Protein AF-A0A8J7VN59-F1 (afdb_monomer_lite)

Sequence (73 aa):
LRAEALGDHASLSTTLLTRLEIEALAKGAQLVTTEKDATRLPSAFRDRVLSLPVRLHFDDPAPLEAALDRLGL

Radius of gyration: 17.92 Å; chains: 1; bounding box: 44×22×44 Å

Structure (mmCIF, N/CA/C/O backbone):
data_AF-A0A8J7VN59-F1
#
_entry.id   AF-A0A8J7VN59-F1
#
loop_
_atom_site.group_PDB
_atom_site.id
_atom_site.type_symbol
_atom_site.label_atom_id
_atom_site.label_alt_id
_atom_site.label_comp_id
_atom_site.label_asym_id
_atom_site.label_entity_id
_atom_site.label_seq_id
_atom_site.pdbx_PDB_ins_code
_atom_site.Cartn_x
_atom_site.Cartn_y
_atom_site.Cartn_z
_atom_site.occupancy
_atom_site.B_iso_or_equiv
_atom_site.auth_seq_id
_atom_site.auth_comp_id
_atom_site.auth_asym_id
_atom_site.auth_atom_id
_atom_site.pdbx_PDB_model_num
ATOM 1 N N . LEU A 1 1 ? -15.911 6.465 -2.049 1.00 83.69 1 LEU A N 1
ATOM 2 C CA . LEU A 1 1 ? -14.576 6.001 -1.608 1.00 83.69 1 LEU A CA 1
ATOM 3 C C . LEU A 1 1 ? -14.094 6.914 -0.484 1.00 83.69 1 LEU A C 1
ATOM 5 O O . LEU A 1 1 ? -14.158 8.123 -0.658 1.00 83.69 1 LEU A O 1
ATOM 9 N N . ARG A 1 2 ? -13.672 6.365 0.662 1.00 95.19 2 ARG A N 1
ATOM 10 C CA . ARG A 1 2 ? -13.007 7.115 1.744 1.00 95.19 2 ARG A CA 1
ATOM 11 C C . ARG A 1 2 ? -11.503 6.889 1.614 1.00 95.19 2 ARG A C 1
ATOM 13 O O . ARG A 1 2 ? -11.089 5.741 1.518 1.00 95.19 2 ARG A O 1
ATOM 20 N N . ALA A 1 3 ? -10.717 7.961 1.614 1.00 95.44 3 ALA A N 1
ATOM 21 C CA . ALA A 1 3 ? -9.262 7.906 1.471 1.00 95.44 3 ALA A CA 1
ATOM 22 C C . ALA A 1 3 ? -8.591 8.819 2.502 1.00 95.44 3 ALA A C 1
ATOM 24 O O . ALA A 1 3 ? -9.108 9.905 2.767 1.00 95.44 3 ALA A O 1
ATOM 25 N N . GLU A 1 4 ? -7.464 8.382 3.065 1.00 95.44 4 GLU A N 1
ATOM 26 C CA . GLU A 1 4 ? -6.598 9.163 3.955 1.00 95.44 4 GLU A CA 1
ATOM 27 C C . GLU A 1 4 ? -5.303 9.483 3.204 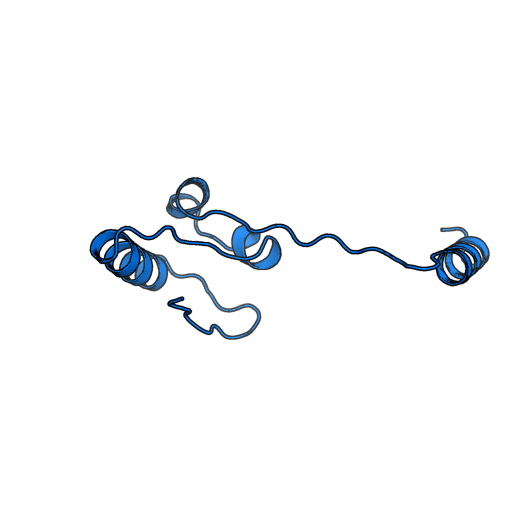1.00 95.44 4 GLU A C 1
ATOM 29 O O . GLU A 1 4 ? -4.570 8.571 2.824 1.00 95.44 4 GLU A O 1
ATOM 34 N N . ALA A 1 5 ? -5.027 10.767 2.973 1.00 95.19 5 ALA A N 1
ATOM 35 C CA . ALA A 1 5 ? -3.772 11.188 2.364 1.00 95.19 5 ALA A CA 1
ATOM 36 C C . ALA A 1 5 ? -2.658 11.178 3.416 1.00 95.19 5 ALA A C 1
ATOM 38 O O . A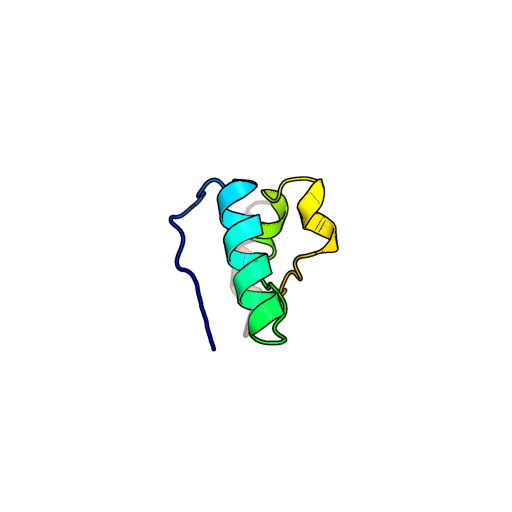LA A 1 5 ? -2.806 11.761 4.490 1.00 95.19 5 ALA A O 1
ATOM 39 N N . LEU A 1 6 ? -1.539 10.535 3.095 1.00 94.81 6 LEU A N 1
ATOM 40 C CA . LEU A 1 6 ? -0.347 10.499 3.935 1.00 94.81 6 LEU A CA 1
ATOM 41 C C . LEU A 1 6 ? 0.818 11.150 3.194 1.00 94.81 6 LEU A C 1
ATOM 43 O O . LEU A 1 6 ? 0.871 11.134 1.964 1.00 94.81 6 LEU A O 1
ATOM 47 N N . GLY A 1 7 ? 1.750 11.723 3.954 1.00 95.00 7 GLY A N 1
ATOM 48 C CA . GLY A 1 7 ? 3.005 12.209 3.394 1.00 95.00 7 GLY A CA 1
ATOM 49 C C . GLY A 1 7 ? 3.813 11.072 2.771 1.00 95.00 7 GLY A C 1
ATOM 50 O O . GLY A 1 7 ? 3.635 9.895 3.103 1.00 95.00 7 GLY A O 1
ATOM 51 N N . ASP A 1 8 ? 4.733 11.423 1.879 1.00 92.62 8 ASP A N 1
ATOM 52 C CA . ASP A 1 8 ? 5.653 10.427 1.351 1.00 92.62 8 ASP A CA 1
ATOM 53 C C . ASP A 1 8 ? 6.538 9.871 2.474 1.00 92.62 8 ASP A C 1
ATOM 55 O O . ASP A 1 8 ? 6.894 10.582 3.415 1.00 92.62 8 ASP A O 1
ATOM 59 N N . HIS A 1 9 ? 6.821 8.570 2.413 1.00 92.56 9 HIS A N 1
ATOM 60 C CA . HIS A 1 9 ? 7.516 7.828 3.472 1.00 92.56 9 HIS A CA 1
ATOM 61 C C . HIS A 1 9 ? 6.917 7.992 4.885 1.00 92.56 9 HIS A C 1
ATOM 63 O O . HIS A 1 9 ? 7.597 7.716 5.872 1.00 92.56 9 HIS A O 1
ATOM 69 N N . ALA A 1 10 ? 5.648 8.399 5.011 1.00 93.31 10 ALA A N 1
ATOM 70 C CA . ALA A 1 10 ? 5.032 8.613 6.314 1.00 93.31 10 ALA A CA 1
ATOM 71 C C . ALA A 1 10 ? 5.080 7.355 7.196 1.00 93.31 10 ALA A C 1
ATOM 73 O O . ALA A 1 10 ? 4.887 6.224 6.728 1.00 93.31 10 ALA A O 1
ATOM 74 N N . SER A 1 11 ? 5.294 7.580 8.494 1.00 94.12 11 SER A N 1
ATOM 75 C CA . SER A 1 11 ? 5.256 6.545 9.524 1.00 94.12 11 SER A CA 1
ATOM 76 C C . SER A 1 11 ? 3.831 6.032 9.725 1.00 94.12 11 SER A C 1
ATOM 78 O O . SER A 1 11 ? 2.945 6.770 10.160 1.00 94.12 11 SER A O 1
ATOM 80 N N . LEU A 1 12 ? 3.617 4.741 9.470 1.00 95.62 12 LEU A N 1
ATOM 81 C CA . LEU A 1 12 ? 2.334 4.067 9.673 1.00 95.62 12 LEU A CA 1
ATOM 82 C C . LEU A 1 12 ? 2.214 3.582 11.122 1.00 95.62 12 LEU A C 1
ATOM 84 O O . LEU A 1 12 ? 2.354 2.396 11.415 1.00 95.62 12 LEU A O 1
ATOM 88 N N . SER A 1 13 ? 2.015 4.521 12.049 1.00 95.69 13 SER A N 1
ATOM 89 C CA . SER A 1 13 ? 1.915 4.192 13.473 1.00 95.69 13 SER A CA 1
ATOM 90 C C . SER A 1 13 ? 0.706 3.299 13.765 1.00 95.69 13 SER A C 1
ATOM 92 O O . SER A 1 13 ? -0.351 3.426 13.144 1.00 95.69 13 SER A O 1
ATOM 94 N N . THR A 1 14 ? 0.836 2.430 14.770 1.00 96.31 14 THR A N 1
ATOM 95 C CA . THR A 1 14 ? -0.265 1.587 15.262 1.00 96.31 14 THR A CA 1
ATOM 96 C C . THR A 1 14 ? -1.501 2.427 15.584 1.00 96.31 14 THR A C 1
ATOM 98 O O . THR A 1 14 ? -2.599 2.065 15.190 1.00 96.31 14 THR A O 1
ATOM 101 N N . THR A 1 15 ? -1.334 3.591 16.222 1.00 97.06 15 THR A N 1
ATOM 102 C CA . THR A 1 15 ? -2.445 4.491 16.569 1.00 97.06 15 THR A CA 1
ATOM 103 C C . THR A 1 15 ? -3.207 4.984 15.340 1.00 97.06 15 THR A C 1
ATOM 105 O O . THR A 1 15 ? -4.439 4.972 15.336 1.00 97.06 15 THR A O 1
ATOM 108 N N . LEU A 1 16 ? -2.492 5.397 14.286 1.00 96.56 16 LEU A N 1
ATOM 109 C CA . LEU A 1 16 ? -3.106 5.821 13.027 1.00 96.56 16 LEU A CA 1
ATOM 110 C C . LEU A 1 16 ? -3.888 4.669 12.392 1.00 96.56 16 LEU A C 1
ATOM 112 O O . LEU A 1 16 ? -5.050 4.843 12.026 1.00 96.56 16 LEU A O 1
ATOM 116 N N . LEU A 1 17 ? -3.259 3.499 12.283 1.00 97.50 17 LEU A N 1
ATOM 117 C CA . LEU A 1 17 ? -3.857 2.336 11.631 1.00 97.50 17 LEU A CA 1
ATOM 118 C C . LEU A 1 17 ? -5.074 1.812 12.398 1.00 97.50 17 LEU A C 1
ATOM 120 O O . LEU A 1 17 ? -6.092 1.545 11.772 1.00 97.50 17 LEU A O 1
ATOM 124 N N . THR A 1 18 ? -5.026 1.761 13.733 1.00 97.69 18 THR A N 1
ATOM 125 C CA . THR A 1 18 ? -6.180 1.388 14.567 1.00 97.69 18 THR A CA 1
ATOM 126 C C . THR A 1 18 ? -7.352 2.343 14.348 1.00 97.69 18 THR A C 1
ATOM 128 O O . THR A 1 18 ? -8.489 1.903 14.196 1.00 97.69 18 THR A O 1
ATOM 131 N N . ARG A 1 19 ? -7.098 3.658 14.287 1.00 97.69 19 ARG A N 1
ATOM 132 C CA . ARG A 1 19 ? -8.152 4.649 14.011 1.00 97.69 19 ARG A CA 1
ATOM 133 C C . ARG A 1 19 ? -8.803 4.399 12.648 1.00 97.69 19 ARG A C 1
ATOM 135 O O . ARG A 1 19 ? -10.027 4.424 12.545 1.00 97.69 19 ARG A O 1
ATOM 142 N N . LEU A 1 20 ? -7.991 4.169 11.616 1.00 97.56 20 LEU A N 1
ATOM 143 C CA . LEU A 1 20 ? -8.481 3.899 10.261 1.00 97.56 20 LEU A CA 1
ATOM 144 C C . LEU A 1 20 ? -9.234 2.564 10.181 1.00 97.56 20 LEU A C 1
ATOM 146 O O . LEU A 1 20 ? -10.260 2.491 9.514 1.00 97.56 20 LEU A O 1
ATOM 150 N N . GLU A 1 21 ? -8.767 1.531 10.879 1.00 97.25 21 GLU A N 1
ATOM 151 C CA . GLU A 1 21 ? -9.420 0.220 10.946 1.00 97.25 21 GLU A CA 1
ATOM 152 C C . GLU A 1 21 ? -10.796 0.306 11.614 1.00 97.25 21 GLU A C 1
ATOM 154 O O . GLU A 1 21 ? -11.763 -0.232 11.082 1.00 97.25 21 GLU A O 1
ATOM 159 N N . ILE A 1 22 ? -10.921 1.044 12.723 1.00 98.00 22 ILE A N 1
ATOM 160 C CA . ILE A 1 22 ? -12.215 1.288 13.381 1.00 98.00 22 ILE A CA 1
ATOM 161 C C . ILE A 1 22 ? -13.177 2.009 12.429 1.00 98.00 22 ILE A C 1
ATOM 163 O O . ILE A 1 22 ? -14.343 1.628 12.322 1.00 98.00 22 ILE A O 1
ATOM 167 N N . GLU A 1 23 ? -12.698 3.029 11.711 1.00 97.88 23 GLU A N 1
ATOM 168 C CA . GLU A 1 23 ? -13.517 3.734 10.721 1.00 97.88 23 GLU A CA 1
ATOM 169 C C . GLU A 1 23 ? -13.952 2.802 9.580 1.00 97.88 23 GLU A C 1
ATOM 171 O O . GLU A 1 23 ? -15.101 2.864 9.135 1.00 97.88 23 GLU A O 1
ATOM 176 N N . ALA A 1 24 ? -13.052 1.932 9.116 1.00 97.81 24 ALA A N 1
ATOM 177 C CA . ALA A 1 24 ? -13.339 0.961 8.071 1.00 97.81 24 ALA A CA 1
ATOM 178 C C . ALA A 1 24 ? -14.392 -0.058 8.535 1.00 97.81 24 ALA A C 1
ATOM 180 O O . ALA A 1 24 ? -15.396 -0.241 7.847 1.00 97.81 24 ALA A O 1
ATOM 181 N N . LEU A 1 25 ? -14.238 -0.625 9.736 1.00 97.12 25 LEU A N 1
ATOM 182 C CA . LEU A 1 25 ? -15.191 -1.563 10.337 1.00 97.12 25 LEU A CA 1
ATOM 183 C C . LEU A 1 25 ? -16.587 -0.951 10.482 1.00 97.12 25 LEU A C 1
ATOM 185 O O . LEU A 1 25 ? -17.570 -1.565 10.070 1.00 97.12 25 LEU A O 1
ATOM 189 N N . ALA A 1 26 ? -16.683 0.285 10.982 1.00 97.88 26 ALA A N 1
ATOM 190 C CA . ALA A 1 26 ? -17.959 0.996 11.111 1.00 97.88 26 ALA A CA 1
ATOM 191 C C . ALA A 1 26 ? -18.667 1.220 9.760 1.00 97.88 26 ALA A C 1
ATOM 193 O O . ALA A 1 26 ? -19.882 1.408 9.716 1.00 97.88 26 ALA A O 1
ATOM 194 N N . LYS A 1 27 ? -17.913 1.199 8.657 1.00 97.19 27 LYS A N 1
ATOM 195 C CA . LYS A 1 27 ? -18.410 1.374 7.287 1.00 97.19 27 LYS A CA 1
ATOM 196 C C . LYS A 1 27 ? -18.532 0.058 6.512 1.00 97.19 27 LYS A C 1
ATOM 198 O O . LYS A 1 27 ? -18.860 0.107 5.329 1.00 97.19 27 LYS A O 1
ATOM 203 N N . GLY A 1 28 ? -18.247 -1.091 7.133 1.00 97.19 28 GLY A N 1
ATOM 204 C CA . GLY A 1 28 ? -18.173 -2.380 6.434 1.00 97.19 28 GLY A CA 1
ATOM 205 C C . GLY A 1 28 ? -17.126 -2.390 5.313 1.00 97.19 28 GLY A C 1
ATOM 206 O O . GLY A 1 28 ? -17.326 -3.026 4.281 1.00 97.19 28 GLY A O 1
ATOM 207 N N . ALA A 1 29 ? -16.045 -1.627 5.479 1.00 97.25 29 ALA A N 1
ATOM 208 C CA . ALA A 1 29 ? -14.989 -1.437 4.496 1.00 97.25 29 ALA A CA 1
ATOM 209 C C . ALA A 1 29 ? -13.695 -2.153 4.908 1.00 97.25 29 ALA A C 1
ATOM 211 O O . ALA A 1 29 ? -13.461 -2.440 6.080 1.00 97.25 29 ALA A O 1
ATOM 212 N N . GLN A 1 30 ? -12.829 -2.387 3.923 1.00 96.81 30 GLN A N 1
ATOM 213 C CA . GLN A 1 30 ? -11.514 -2.998 4.090 1.00 96.81 30 GLN A CA 1
ATOM 214 C C . GLN A 1 30 ? -10.425 -1.936 3.923 1.00 96.81 30 GLN A C 1
ATOM 216 O O . GLN A 1 30 ? -10.488 -1.113 3.007 1.00 96.81 30 GLN A O 1
ATOM 221 N N . LEU A 1 31 ? -9.404 -1.971 4.781 1.00 97.56 31 LEU A N 1
ATOM 222 C CA . LEU A 1 31 ? -8.204 -1.169 4.567 1.00 97.56 31 LEU A CA 1
ATOM 223 C C . LEU A 1 31 ? -7.442 -1.693 3.349 1.00 97.56 31 LEU A C 1
ATOM 225 O O . LEU A 1 31 ? -7.144 -2.888 3.261 1.00 97.56 31 LEU A O 1
ATOM 229 N N . VAL A 1 32 ? -7.111 -0.779 2.442 1.00 96.88 32 VAL A N 1
ATOM 230 C CA . VAL A 1 32 ? -6.333 -1.043 1.232 1.00 96.88 32 VAL A CA 1
ATOM 231 C C . VAL A 1 32 ? -5.204 -0.021 1.147 1.00 96.88 32 VAL A C 1
ATOM 233 O O . VAL A 1 32 ? -5.412 1.161 1.428 1.00 96.88 32 VAL A O 1
ATOM 236 N N . THR A 1 33 ? -4.011 -0.462 0.767 1.00 96.00 33 THR A N 1
ATOM 237 C CA . THR A 1 33 ? -2.846 0.402 0.545 1.00 96.00 33 THR A CA 1
ATOM 238 C C . THR A 1 33 ? -2.041 -0.061 -0.671 1.00 96.00 33 THR A C 1
ATOM 240 O O . THR A 1 33 ? -2.403 -1.032 -1.329 1.00 96.00 33 THR A O 1
ATOM 243 N N . THR A 1 34 ? -0.968 0.643 -1.012 1.00 94.38 34 THR A N 1
ATOM 244 C CA . THR A 1 34 ? -0.073 0.259 -2.114 1.00 94.38 34 THR A CA 1
ATOM 245 C C . THR A 1 34 ? 0.955 -0.781 -1.657 1.00 94.38 34 THR A C 1
ATOM 247 O O . THR A 1 34 ? 1.281 -0.857 -0.472 1.00 94.38 34 THR A O 1
ATOM 250 N N . GLU A 1 35 ? 1.540 -1.551 -2.584 1.00 94.38 35 GLU A N 1
ATOM 251 C CA . GLU A 1 35 ? 2.670 -2.450 -2.265 1.00 94.38 35 GLU A CA 1
ATOM 252 C C . GLU A 1 35 ? 3.840 -1.681 -1.616 1.00 94.38 35 GLU A C 1
ATOM 254 O O . GLU A 1 35 ? 4.448 -2.169 -0.664 1.00 94.38 35 GLU A O 1
ATOM 259 N N . LYS A 1 36 ? 4.090 -0.435 -2.053 1.00 93.62 36 LYS A N 1
ATOM 260 C CA . LYS A 1 36 ? 5.111 0.459 -1.478 1.00 93.62 36 LYS A CA 1
ATOM 261 C C . LYS A 1 36 ? 4.904 0.665 0.021 1.00 93.62 36 LYS A C 1
ATOM 263 O O . LYS A 1 36 ? 5.843 0.539 0.807 1.00 93.62 36 LYS A O 1
ATOM 268 N N . ASP A 1 37 ? 3.685 1.003 0.423 1.00 94.94 37 ASP A N 1
ATOM 269 C CA . ASP A 1 37 ? 3.372 1.352 1.809 1.00 94.94 37 ASP A CA 1
ATOM 270 C C . ASP A 1 37 ? 3.179 0.118 2.693 1.00 94.94 37 ASP A C 1
ATOM 272 O O . ASP A 1 37 ? 3.521 0.159 3.876 1.00 94.94 37 ASP A O 1
ATOM 276 N N . ALA A 1 38 ? 2.748 -1.007 2.111 1.00 94.94 38 ALA A N 1
ATOM 277 C CA . ALA A 1 38 ? 2.628 -2.286 2.807 1.00 94.94 38 ALA A CA 1
ATOM 278 C C . ALA A 1 38 ? 3.953 -2.740 3.449 1.00 94.94 38 ALA A C 1
ATOM 280 O O . ALA A 1 38 ? 3.950 -3.278 4.557 1.00 94.94 38 ALA A O 1
ATOM 281 N N . THR A 1 39 ? 5.097 -2.451 2.813 1.00 94.12 39 THR A N 1
ATOM 282 C CA . THR A 1 39 ? 6.432 -2.770 3.363 1.00 94.12 39 THR A CA 1
ATOM 283 C C . THR A 1 39 ? 6.726 -2.092 4.705 1.00 94.12 39 THR A C 1
ATOM 285 O O . THR A 1 39 ? 7.519 -2.606 5.495 1.00 94.12 39 THR A O 1
ATOM 288 N N . ARG A 1 40 ? 6.067 -0.960 4.990 1.00 94.88 40 ARG A N 1
ATOM 289 C CA . ARG A 1 40 ? 6.255 -0.168 6.215 1.00 94.88 40 ARG A CA 1
ATOM 290 C C . ARG A 1 40 ? 5.213 -0.470 7.289 1.00 94.88 40 ARG A C 1
ATOM 292 O O . ARG A 1 40 ? 5.262 0.133 8.361 1.00 94.88 40 ARG A O 1
ATOM 299 N N . LEU A 1 41 ? 4.271 -1.381 7.029 1.00 96.38 41 LEU A N 1
ATOM 300 C CA . LEU A 1 41 ? 3.252 -1.743 8.009 1.00 96.38 41 LEU A CA 1
ATOM 301 C C . LEU A 1 41 ? 3.883 -2.426 9.234 1.00 96.38 41 LEU A C 1
ATOM 303 O O . LEU A 1 41 ? 4.697 -3.353 9.079 1.00 96.38 41 LEU A O 1
ATOM 307 N N . PRO A 1 42 ? 3.459 -2.044 10.456 1.00 96.12 42 PRO A N 1
ATOM 308 C CA . PRO A 1 42 ? 3.745 -2.817 11.657 1.00 96.12 42 PRO A CA 1
ATOM 309 C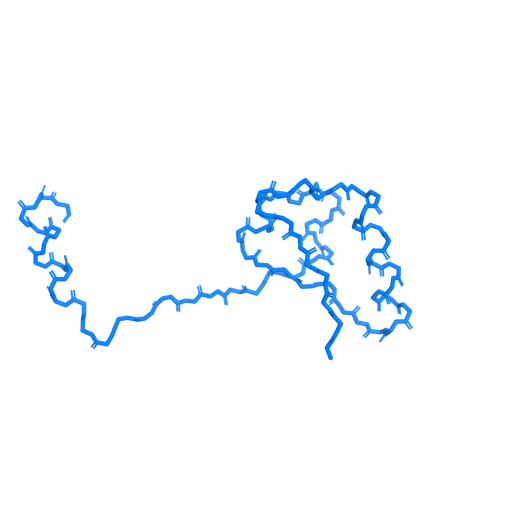 C . PRO A 1 42 ? 3.295 -4.268 11.478 1.00 96.12 42 PRO A C 1
ATOM 311 O O . PRO A 1 42 ? 2.263 -4.525 10.856 1.00 96.12 42 PRO A O 1
ATOM 314 N N . SER A 1 43 ? 4.035 -5.218 12.057 1.00 95.50 43 SER A N 1
ATOM 315 C CA . SER A 1 43 ? 3.753 -6.659 11.930 1.00 95.50 43 SER A CA 1
ATOM 316 C C . SER A 1 43 ? 2.294 -7.004 12.234 1.00 95.50 43 SER A C 1
ATOM 318 O O . SER A 1 43 ? 1.664 -7.716 11.461 1.00 95.50 43 SER A O 1
ATOM 320 N N . ALA A 1 44 ? 1.729 -6.408 13.287 1.00 94.94 44 ALA A N 1
ATOM 321 C CA . ALA A 1 44 ? 0.347 -6.617 13.709 1.00 94.94 44 ALA A CA 1
ATOM 322 C C . ALA A 1 44 ? -0.712 -6.207 12.667 1.00 94.94 44 ALA A C 1
ATOM 324 O O . ALA A 1 44 ? -1.874 -6.564 12.829 1.00 94.94 44 ALA A O 1
ATOM 325 N N . PHE A 1 45 ? -0.377 -5.422 11.641 1.00 96.31 45 PHE A N 1
ATOM 326 C CA . PHE A 1 45 ? -1.328 -4.941 10.628 1.00 96.31 45 PHE A CA 1
ATOM 327 C C . PHE A 1 45 ? -1.156 -5.582 9.250 1.00 96.31 45 PHE A C 1
ATOM 329 O O . PHE A 1 45 ? -2.003 -5.360 8.389 1.00 96.31 45 PHE A O 1
ATOM 336 N N . ARG A 1 46 ? -0.107 -6.382 9.025 1.00 94.94 46 ARG A N 1
ATOM 337 C CA . ARG A 1 46 ? 0.190 -6.934 7.691 1.00 94.94 46 ARG A CA 1
ATOM 338 C C . ARG A 1 46 ? -0.927 -7.826 7.153 1.00 94.94 46 ARG A C 1
ATOM 340 O O . ARG A 1 46 ? -1.279 -7.697 5.991 1.00 94.94 46 ARG A O 1
ATOM 347 N N . ASP A 1 47 ? -1.551 -8.623 8.015 1.00 94.25 47 ASP A N 1
ATOM 348 C CA . ASP A 1 47 ? -2.635 -9.534 7.617 1.00 94.25 47 ASP A CA 1
ATOM 349 C C . ASP A 1 47 ? -4.015 -8.853 7.576 1.00 94.25 47 ASP A C 1
ATOM 351 O O . ASP A 1 47 ? -5.016 -9.476 7.233 1.00 94.25 47 ASP A O 1
ATOM 355 N N . ARG A 1 48 ? -4.089 -7.567 7.950 1.00 94.88 48 ARG A N 1
ATOM 356 C CA . ARG A 1 48 ? -5.345 -6.808 8.093 1.00 94.88 48 ARG A CA 1
ATOM 357 C C . ARG A 1 48 ? -5.522 -5.721 7.038 1.00 94.88 48 ARG A C 1
ATOM 359 O O . ARG A 1 48 ? -6.581 -5.100 6.973 1.00 94.88 48 ARG A O 1
ATOM 366 N N . VAL A 1 49 ? -4.507 -5.482 6.210 1.00 96.88 49 VAL A N 1
ATOM 367 C CA . VAL A 1 49 ? -4.509 -4.457 5.161 1.00 96.88 49 VAL A CA 1
ATOM 368 C C . VAL A 1 49 ? -4.193 -5.120 3.827 1.00 96.88 49 VAL A C 1
ATOM 370 O O . VAL A 1 49 ? -3.149 -5.748 3.680 1.00 96.88 49 VAL A O 1
ATOM 373 N N . LEU A 1 50 ? -5.072 -4.956 2.839 1.00 97.12 50 LEU A N 1
ATOM 374 C CA . LEU A 1 50 ? -4.823 -5.472 1.495 1.00 97.12 50 LEU A CA 1
ATOM 375 C C . LEU A 1 50 ? -3.870 -4.541 0.741 1.00 97.12 50 LEU A C 1
ATOM 377 O O . LEU A 1 50 ? -4.060 -3.324 0.732 1.00 97.12 50 LEU A O 1
ATOM 381 N N . SER A 1 51 ? -2.872 -5.102 0.066 1.00 95.50 51 SER A N 1
ATOM 382 C CA . SER A 1 51 ? -2.078 -4.363 -0.913 1.00 95.50 51 SER A CA 1
ATOM 383 C C . SER A 1 51 ? -2.749 -4.432 -2.284 1.00 95.50 51 SER A C 1
ATOM 385 O O . SER A 1 51 ? -3.102 -5.507 -2.768 1.00 95.50 51 SER A O 1
ATOM 387 N N . LEU A 1 52 ? -2.930 -3.277 -2.921 1.00 94.31 52 LEU A N 1
ATOM 388 C CA . LEU A 1 52 ? -3.369 -3.185 -4.306 1.00 94.31 52 LEU A CA 1
ATO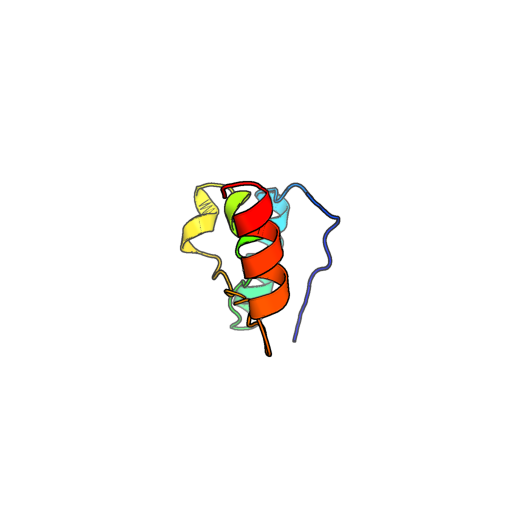M 389 C C . LEU A 1 52 ? -2.129 -3.128 -5.212 1.00 94.31 52 LEU A C 1
ATOM 391 O O . LEU A 1 52 ? -1.416 -2.117 -5.186 1.00 94.31 52 LEU A O 1
ATOM 395 N N . PRO A 1 53 ? -1.844 -4.190 -5.986 1.00 92.75 53 PRO A N 1
ATOM 396 C CA . PRO A 1 53 ? -0.712 -4.197 -6.895 1.00 92.75 53 PRO A CA 1
ATOM 397 C C . PRO A 1 53 ? -0.924 -3.253 -8.075 1.00 92.75 53 PRO A C 1
ATOM 399 O O . PRO A 1 53 ? -2.018 -3.162 -8.632 1.00 92.75 53 PRO A O 1
ATOM 402 N N . VAL A 1 54 ? 0.162 -2.615 -8.507 1.00 89.38 54 VAL A N 1
ATOM 403 C CA . VAL A 1 54 ? 0.222 -1.894 -9.784 1.00 89.38 54 VAL A CA 1
ATOM 404 C C . VAL A 1 54 ? 1.253 -2.592 -10.662 1.00 89.38 54 VAL A C 1
ATOM 406 O O . VAL A 1 54 ? 2.297 -3.042 -10.183 1.00 89.38 54 VAL A O 1
ATOM 409 N N . ARG A 1 55 ? 0.944 -2.749 -11.948 1.00 90.94 55 ARG A N 1
ATOM 410 C CA . ARG A 1 55 ? 1.840 -3.371 -12.926 1.00 90.94 55 ARG A CA 1
ATOM 411 C C . ARG A 1 55 ? 2.173 -2.350 -13.998 1.00 90.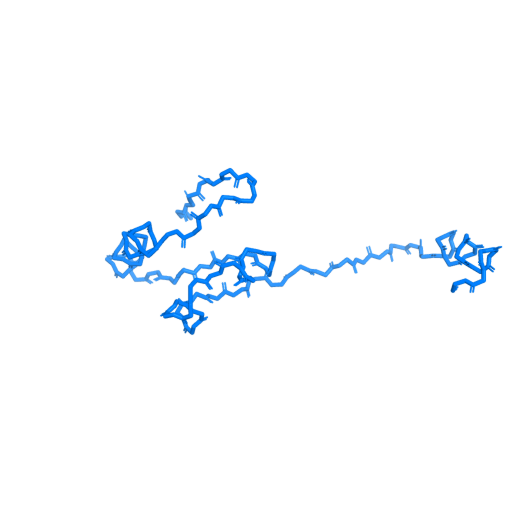94 55 ARG A C 1
ATOM 413 O O . ARG A 1 55 ? 1.275 -1.751 -14.579 1.00 90.94 55 ARG A O 1
ATOM 420 N N . LEU A 1 56 ? 3.468 -2.146 -14.213 1.00 91.81 56 LEU A N 1
ATOM 421 C CA . LEU A 1 56 ? 3.969 -1.352 -15.323 1.00 91.81 56 LEU A CA 1
ATOM 422 C C . LEU A 1 56 ? 3.818 -2.168 -16.609 1.00 91.81 56 LEU A C 1
ATOM 424 O O . LEU A 1 56 ? 4.201 -3.337 -16.643 1.00 91.81 56 LEU A O 1
ATOM 428 N N . HIS A 1 57 ? 3.272 -1.546 -17.647 1.00 95.62 57 HIS A N 1
ATOM 429 C CA . HIS A 1 57 ? 3.222 -2.096 -18.994 1.00 95.62 57 HIS A CA 1
ATOM 430 C C . HIS A 1 57 ? 3.827 -1.071 -19.948 1.00 95.62 57 HIS A C 1
ATOM 432 O O . HIS A 1 57 ? 3.485 0.109 -19.872 1.00 95.62 57 HIS A O 1
ATOM 438 N N . PHE A 1 58 ? 4.747 -1.519 -20.797 1.00 95.69 58 PHE A N 1
ATOM 439 C CA . PHE A 1 58 ? 5.304 -0.703 -21.867 1.00 95.69 58 PHE A CA 1
ATOM 440 C C . PHE A 1 58 ? 4.542 -1.011 -23.151 1.00 95.69 58 PHE A C 1
ATOM 442 O O . PHE A 1 58 ? 4.437 -2.179 -23.514 1.00 95.69 58 PHE A O 1
ATOM 449 N N . ASP A 1 59 ? 4.067 0.024 -23.843 1.00 97.12 59 ASP A N 1
ATOM 450 C CA . ASP A 1 59 ? 3.491 -0.140 -25.184 1.00 97.12 59 ASP A CA 1
ATOM 451 C C . ASP A 1 59 ? 4.565 -0.593 -26.190 1.00 97.12 59 ASP A C 1
ATOM 453 O O . ASP A 1 59 ? 4.303 -1.419 -27.059 1.00 97.12 59 ASP A O 1
ATOM 457 N N . ASP A 1 60 ? 5.792 -0.085 -26.030 1.00 97.25 60 ASP A N 1
ATOM 458 C CA . ASP A 1 60 ? 6.989 -0.536 -26.739 1.00 97.25 60 ASP A CA 1
ATOM 459 C C . ASP A 1 60 ? 8.207 -0.508 -25.789 1.00 97.25 60 ASP A C 1
ATOM 461 O O . ASP A 1 60 ? 8.691 0.576 -25.440 1.00 97.25 60 ASP A O 1
ATOM 465 N N . PRO A 1 61 ? 8.701 -1.670 -25.323 1.00 96.81 61 PRO A N 1
ATOM 466 C CA . PRO A 1 61 ? 9.878 -1.744 -24.461 1.00 96.81 61 PRO A CA 1
ATOM 467 C C . PRO A 1 61 ? 11.209 -1.675 -25.229 1.00 96.81 61 PRO A C 1
ATOM 469 O O . PRO A 1 61 ? 12.248 -1.467 -24.597 1.00 96.81 61 PRO A O 1
ATOM 472 N N . ALA A 1 62 ? 11.214 -1.801 -26.564 1.00 97.50 62 ALA A N 1
ATOM 473 C CA . ALA A 1 62 ? 12.441 -1.987 -27.346 1.00 97.50 62 ALA A CA 1
ATOM 474 C C . ALA A 1 62 ? 13.491 -0.868 -27.162 1.00 97.50 62 ALA A C 1
ATOM 476 O O . ALA A 1 62 ? 14.683 -1.178 -27.061 1.00 97.50 62 ALA A O 1
ATOM 477 N N . PRO A 1 63 ? 13.124 0.428 -27.056 1.00 97.31 63 PRO A N 1
ATOM 478 C CA . PRO A 1 63 ? 14.109 1.481 -26.805 1.00 97.31 63 PRO A CA 1
ATOM 479 C C . PRO A 1 63 ? 14.794 1.366 -25.436 1.00 97.31 63 PRO A C 1
ATOM 481 O O . PRO A 1 63 ? 15.969 1.722 -25.309 1.00 97.31 63 PRO A O 1
ATOM 484 N N . LEU A 1 64 ? 14.066 0.894 -24.416 1.00 96.19 64 LEU A N 1
ATOM 485 C CA . LEU A 1 64 ? 14.602 0.680 -23.072 1.00 96.19 64 LEU A CA 1
ATOM 486 C C . LEU A 1 64 ? 15.546 -0.523 -23.062 1.00 96.19 64 LEU A C 1
ATOM 488 O O . LEU A 1 64 ? 16.664 -0.400 -22.568 1.00 96.19 64 LEU A O 1
ATOM 492 N N . GLU A 1 65 ? 15.127 -1.640 -23.653 1.00 97.12 65 GLU A N 1
ATOM 493 C CA . GLU A 1 65 ? 15.938 -2.860 -23.776 1.00 97.12 65 GLU A CA 1
ATOM 494 C C . GLU A 1 65 ? 17.260 -2.569 -24.496 1.00 97.12 65 GLU A C 1
ATOM 496 O O . GLU A 1 65 ? 18.331 -2.798 -23.939 1.00 97.12 65 GLU A O 1
ATOM 501 N N . ALA A 1 66 ? 17.211 -1.901 -25.653 1.00 98.00 66 ALA A N 1
ATOM 502 C CA . ALA A 1 66 ? 18.416 -1.520 -26.389 1.00 98.00 66 ALA A CA 1
ATOM 503 C C . ALA A 1 66 ? 19.338 -0.572 -25.597 1.00 98.00 66 ALA A C 1
ATOM 505 O O . ALA A 1 66 ? 20.547 -0.524 -25.835 1.00 98.00 66 ALA A O 1
ATOM 506 N N . ALA A 1 67 ? 18.792 0.237 -24.682 1.00 97.75 67 ALA A N 1
ATOM 507 C CA . ALA A 1 67 ? 19.600 1.086 -23.814 1.00 97.75 67 ALA A CA 1
ATOM 508 C C . ALA A 1 67 ? 20.287 0.291 -22.696 1.00 97.75 67 ALA A C 1
ATOM 510 O O . ALA A 1 67 ? 21.442 0.593 -22.391 1.00 97.75 67 ALA A O 1
ATOM 511 N N . LEU A 1 68 ? 19.604 -0.703 -22.125 1.00 97.69 68 LEU A N 1
ATOM 512 C CA . LEU A 1 68 ? 20.150 -1.607 -21.111 1.00 97.69 68 LEU A CA 1
ATOM 513 C C . LEU A 1 68 ? 21.234 -2.520 -21.705 1.00 97.69 68 LEU A C 1
ATOM 515 O O . LEU A 1 68 ? 2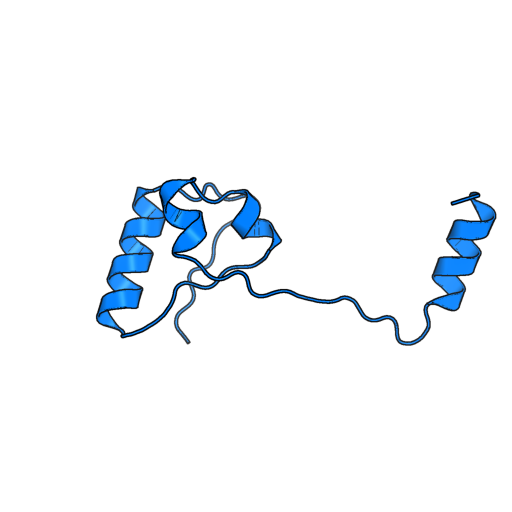2.329 -2.580 -21.145 1.00 97.69 68 LEU A O 1
ATOM 519 N N . ASP A 1 69 ? 21.016 -3.064 -22.906 1.00 97.81 69 ASP A N 1
ATOM 520 C CA . ASP A 1 69 ? 21.998 -3.888 -23.629 1.00 97.81 69 ASP A CA 1
ATOM 521 C C . ASP A 1 69 ? 23.328 -3.151 -23.848 1.00 97.81 69 ASP A C 1
ATOM 523 O O . ASP A 1 69 ? 24.412 -3.706 -23.664 1.00 97.81 69 ASP A O 1
ATOM 527 N N . ARG A 1 70 ? 23.273 -1.857 -24.200 1.00 97.31 70 ARG A N 1
ATOM 528 C CA . ARG A 1 70 ? 24.481 -1.023 -24.361 1.00 97.31 70 ARG A CA 1
ATOM 529 C C . ARG A 1 70 ? 25.264 -0.843 -23.061 1.00 97.31 70 ARG A C 1
ATOM 531 O O . ARG A 1 70 ? 26.455 -0.543 -23.121 1.00 97.31 70 ARG A O 1
ATOM 538 N N . LEU A 1 71 ? 24.603 -0.974 -21.914 1.00 97.25 71 LEU A N 1
ATOM 539 C CA . LEU A 1 71 ? 25.226 -0.941 -20.590 1.00 97.25 71 LEU A CA 1
ATOM 540 C C . LEU A 1 71 ? 25.660 -2.340 -20.118 1.00 97.25 71 LEU A C 1
ATOM 542 O O . LEU A 1 71 ? 26.321 -2.435 -19.085 1.00 97.25 71 LEU A O 1
ATOM 546 N N . GLY A 1 72 ? 25.329 -3.401 -20.865 1.00 94.81 72 GLY A N 1
ATOM 547 C CA . GLY A 1 72 ? 25.579 -4.793 -20.490 1.00 94.81 72 GLY A CA 1
ATOM 548 C C . GLY A 1 72 ? 24.691 -5.293 -19.346 1.00 94.81 72 GLY A C 1
ATOM 549 O O . GLY A 1 72 ? 25.139 -6.151 -18.583 1.00 94.81 72 GLY A O 1
ATOM 550 N N . LEU A 1 73 ? 23.494 -4.713 -19.193 1.00 89.19 73 LEU A N 1
ATOM 551 C CA . LEU A 1 73 ? 22.482 -5.086 -18.197 1.00 89.19 73 LEU A CA 1
ATOM 552 C C . LEU A 1 73 ? 21.423 -6.017 -18.781 1.00 89.19 73 LEU A C 1
ATOM 554 O O . LEU A 1 73 ? 21.042 -5.785 -19.945 1.00 89.19 73 LEU A O 1
#

pLDDT: mean 95.58, std 2.39, range [83.69, 98.0]

Foldseek 3Di:
DDDDDDDVVDQPDPVNVVVVLVVQVVVVHAAEDAPVCLVRDDPVCNVRYHHDYDDDDDPDCVVVVVVVVVVVD

Secondary structure (DSSP, 8-state):
-------TT----HHHHHHHHHHHHHTT---EEEHHHHTTS-GGGGGGSEEE------S--HHHHHHHHHHT-